Protein AF-A0A2I0JIJ6-F1 (afdb_monomer_lite)

Organism: Punica granatum (NCBI:txid22663)

Sequence (141 aa):
MYFDGAVNSVGSGVGVVLISPDGRHYPVAAKVDFSCTNNMAEYKVCIPGLQAAINFKVKELEYLEELAKNFEKISFTYTPRAKNQFADALAILASMASISEGNIIEPLEIEVAKGPTHCNAIEASEAKPWFEDIRNFLRTG

Radius of gyration: 18.77 Å; chains: 1; bounding box: 38×32×61 Å

InterPro domains:
  IPR002156 Ribonuclease H domain [PF13456] (3-61)
  IPR012337 Ribonuclease H-like superfamily [SSF53098] (1-91)
  IPR036397 Ribonuclease H superfamily [G3DSA:3.30.420.10] (1-64)

Secondary structure (DSSP, 8-state):
-EEEEEE-SS-EEEEEEEE-TT--EEEEEEEE-S---HHHHHHSSHHHHHHHHHHHHTTSTTHHHHHHHT-S--------GGG-HHHHHHHHHHHH--PPTT--PPP------SS----------TTS-THHHHHHHHHH-

Structure (mmCIF, N/CA/C/O backbone):
data_AF-A0A2I0JIJ6-F1
#
_entry.id   AF-A0A2I0JIJ6-F1
#
loop_
_atom_site.group_PDB
_atom_site.id
_atom_site.type_symbol
_atom_site.label_atom_id
_atom_site.label_alt_id
_atom_site.label_comp_id
_atom_site.label_asym_id
_atom_site.label_entity_id
_atom_site.label_seq_id
_atom_site.pdbx_PDB_ins_code
_atom_site.Cartn_x
_atom_site.Cartn_y
_atom_site.Cartn_z
_atom_site.occupancy
_atom_site.B_iso_or_equiv
_atom_site.auth_seq_id
_atom_site.auth_comp_id
_atom_site.auth_asym_id
_atom_site.auth_atom_id
_atom_site.pdbx_PDB_model_num
ATOM 1 N N . MET A 1 1 ? -5.863 -2.526 8.427 1.00 82.62 1 MET A N 1
ATOM 2 C CA . MET A 1 1 ? -4.974 -1.926 7.413 1.00 82.62 1 MET A CA 1
ATOM 3 C C . MET A 1 1 ? -3.946 -2.962 7.019 1.00 82.62 1 MET A C 1
ATOM 5 O O . MET A 1 1 ? -3.312 -3.522 7.905 1.00 82.62 1 MET A O 1
ATOM 9 N N . TYR A 1 2 ? -3.799 -3.196 5.724 1.00 87.69 2 TYR A N 1
ATOM 10 C CA . TYR A 1 2 ? -2.689 -3.940 5.138 1.00 87.69 2 TYR A CA 1
ATOM 11 C C . TYR A 1 2 ? -1.784 -2.948 4.425 1.00 87.69 2 TYR A C 1
ATOM 13 O O . TYR A 1 2 ? -2.287 -1.978 3.865 1.00 87.69 2 TYR A O 1
ATOM 21 N N . PHE A 1 3 ? -0.476 -3.152 4.458 1.00 86.12 3 PHE A N 1
ATOM 22 C CA . PHE A 1 3 ? 0.445 -2.340 3.676 1.00 86.12 3 PHE A CA 1
ATOM 23 C C . PHE A 1 3 ? 1.641 -3.176 3.236 1.00 86.12 3 PHE A C 1
ATOM 25 O O . PHE A 1 3 ? 1.932 -4.203 3.850 1.00 86.12 3 PHE A O 1
ATOM 32 N N . ASP A 1 4 ? 2.292 -2.752 2.162 1.00 88.19 4 ASP A N 1
ATOM 33 C CA . ASP A 1 4 ? 3.523 -3.352 1.659 1.00 88.19 4 ASP A CA 1
ATOM 34 C C . ASP A 1 4 ? 4.391 -2.304 0.953 1.00 88.19 4 ASP A C 1
ATOM 36 O O . ASP A 1 4 ? 3.908 -1.235 0.558 1.00 88.19 4 ASP A O 1
ATOM 40 N N . GLY A 1 5 ? 5.673 -2.620 0.801 1.00 86.50 5 GLY A N 1
ATOM 41 C CA . GLY A 1 5 ? 6.659 -1.793 0.118 1.00 86.50 5 GLY A CA 1
ATOM 42 C C . GLY A 1 5 ? 7.324 -2.549 -1.028 1.00 86.50 5 GLY A C 1
ATOM 43 O O . GLY A 1 5 ? 7.659 -3.725 -0.909 1.00 86.50 5 GLY A O 1
ATOM 44 N N . ALA A 1 6 ? 7.572 -1.859 -2.138 1.00 86.38 6 ALA A N 1
ATOM 45 C CA . ALA A 1 6 ? 8.315 -2.403 -3.267 1.00 86.38 6 ALA A CA 1
ATOM 46 C C . ALA A 1 6 ? 9.414 -1.434 -3.692 1.00 86.38 6 ALA A C 1
ATOM 48 O O . ALA A 1 6 ? 9.190 -0.228 -3.780 1.00 86.38 6 ALA A O 1
ATOM 49 N N . VAL A 1 7 ? 10.596 -1.972 -3.989 1.00 86.25 7 VAL A N 1
ATOM 50 C CA . VAL A 1 7 ? 11.721 -1.225 -4.558 1.00 86.25 7 VAL A CA 1
ATOM 51 C C . VAL A 1 7 ? 12.239 -1.977 -5.774 1.00 86.25 7 VAL A C 1
ATOM 53 O O . VAL A 1 7 ? 12.428 -3.194 -5.734 1.00 86.25 7 VAL A O 1
ATOM 56 N N . ASN A 1 8 ? 12.478 -1.256 -6.862 1.00 85.88 8 ASN A N 1
ATOM 57 C CA . ASN A 1 8 ? 13.108 -1.776 -8.070 1.00 85.88 8 ASN A CA 1
ATOM 58 C C . ASN A 1 8 ? 14.028 -0.717 -8.704 1.00 85.88 8 ASN A C 1
ATOM 60 O O . ASN A 1 8 ? 14.271 0.342 -8.130 1.00 85.88 8 ASN A O 1
ATOM 64 N N . SER A 1 9 ? 14.563 -1.011 -9.890 1.00 84.50 9 SER A N 1
ATOM 65 C CA . SER A 1 9 ? 15.460 -0.108 -10.624 1.00 84.50 9 SER A CA 1
ATOM 66 C C . SER A 1 9 ? 14.800 1.193 -11.099 1.00 84.50 9 SER A C 1
ATOM 68 O O . SER A 1 9 ? 15.512 2.139 -11.420 1.00 84.50 9 SER A O 1
ATOM 70 N N . VAL A 1 10 ? 13.466 1.246 -11.158 1.00 83.75 10 VAL A N 1
ATOM 71 C CA . VAL A 1 10 ? 12.677 2.417 -11.577 1.00 83.75 10 VAL A CA 1
ATOM 72 C C . VAL A 1 10 ? 12.314 3.300 -10.380 1.00 83.75 10 VAL A C 1
ATOM 74 O O . VAL A 1 10 ? 12.138 4.511 -10.526 1.00 83.75 10 VAL A O 1
ATOM 77 N N . GLY A 1 11 ? 12.211 2.720 -9.187 1.00 84.56 11 GLY A N 1
ATOM 78 C CA . GLY A 1 11 ? 12.004 3.461 -7.953 1.00 84.56 11 GLY A CA 1
ATOM 79 C C . GLY A 1 11 ? 11.335 2.633 -6.870 1.00 84.56 11 GLY A C 1
ATOM 80 O O . GLY A 1 11 ? 11.350 1.401 -6.889 1.00 84.56 11 GLY A O 1
ATOM 81 N N . SER A 1 12 ? 10.730 3.346 -5.929 1.00 85.38 12 SER A N 1
ATOM 82 C CA . SER A 1 12 ? 10.116 2.770 -4.742 1.00 85.38 12 SER A CA 1
ATOM 83 C C . SER A 1 12 ? 8.644 3.140 -4.651 1.00 85.38 12 SER A C 1
ATOM 85 O O . SER A 1 12 ? 8.229 4.222 -5.071 1.00 85.38 12 SER A O 1
ATOM 87 N N . GLY A 1 13 ? 7.844 2.238 -4.102 1.00 84.62 13 GLY A N 1
ATOM 88 C CA . GLY A 1 13 ? 6.406 2.401 -3.984 1.00 84.62 13 GLY A CA 1
ATOM 89 C C . GLY A 1 13 ? 5.847 1.730 -2.745 1.00 84.62 13 GLY A C 1
ATOM 90 O O . GLY A 1 13 ? 6.450 0.827 -2.165 1.00 84.62 13 GLY A O 1
ATOM 91 N N . VAL A 1 14 ? 4.677 2.210 -2.352 1.00 83.56 14 VAL A N 1
ATOM 92 C CA . VAL A 1 14 ? 3.922 1.776 -1.184 1.00 83.56 14 VAL A CA 1
ATOM 93 C C . VAL A 1 14 ? 2.524 1.424 -1.627 1.00 83.56 14 VAL A C 1
ATOM 95 O O . VAL A 1 14 ? 1.892 2.197 -2.344 1.00 83.56 14 VAL A O 1
ATOM 98 N N . GLY A 1 15 ? 2.038 0.284 -1.161 1.00 85.81 15 GLY A N 1
ATOM 99 C CA . GLY A 1 15 ? 0.647 -0.109 -1.278 1.00 85.81 15 GLY A CA 1
ATOM 100 C C . GLY A 1 15 ? 0.013 -0.186 0.098 1.00 85.81 15 GLY A C 1
ATOM 101 O O . GLY A 1 15 ? 0.613 -0.718 1.026 1.00 85.81 15 GLY A O 1
ATOM 102 N N . VAL A 1 16 ? -1.199 0.340 0.240 1.00 84.44 16 VAL A N 1
ATOM 103 C CA . VAL A 1 16 ? -2.000 0.290 1.464 1.00 84.44 16 VAL A CA 1
ATOM 104 C C . VAL A 1 16 ? -3.415 -0.133 1.102 1.00 84.44 16 VAL A C 1
ATOM 106 O O . VAL A 1 16 ? -3.972 0.308 0.106 1.00 84.44 16 VAL A O 1
ATOM 109 N N . VAL A 1 17 ? -4.019 -0.973 1.933 1.00 85.88 17 VAL A N 1
ATOM 110 C CA . VAL A 1 17 ? -5.441 -1.304 1.870 1.00 85.88 17 VAL A CA 1
ATOM 111 C C . VAL A 1 17 ? -6.043 -1.028 3.240 1.00 85.88 17 VAL A C 1
ATOM 113 O O . V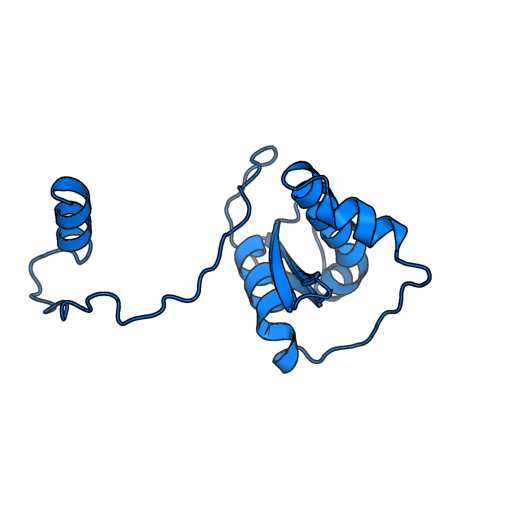AL A 1 17 ? -5.752 -1.720 4.227 1.00 85.88 17 VAL A O 1
ATOM 116 N N . LEU A 1 18 ? -6.880 0.002 3.319 1.00 80.88 18 LEU A N 1
ATOM 117 C CA . LEU A 1 18 ? -7.746 0.204 4.473 1.00 80.88 18 LEU A CA 1
ATOM 118 C C . LEU A 1 18 ? -9.014 -0.619 4.283 1.00 80.88 18 LEU A C 1
ATOM 120 O O . LEU A 1 18 ? -9.547 -0.710 3.183 1.00 80.88 18 LEU A O 1
ATOM 124 N N . ILE A 1 19 ? -9.476 -1.233 5.365 1.00 82.19 19 ILE A N 1
ATOM 125 C CA . ILE A 1 19 ? -10.716 -2.000 5.378 1.00 82.19 19 ILE A CA 1
ATOM 126 C C . ILE A 1 19 ? -11.581 -1.398 6.465 1.00 82.19 19 ILE A C 1
ATOM 128 O O . ILE A 1 19 ? -11.143 -1.300 7.616 1.00 82.19 19 ILE A O 1
ATOM 132 N N . SER A 1 20 ? -12.766 -0.954 6.086 1.00 76.69 20 SER A N 1
ATOM 133 C CA . SER A 1 20 ? -13.765 -0.458 7.016 1.00 76.69 20 SER A CA 1
ATOM 134 C C . SER A 1 20 ? -14.406 -1.582 7.837 1.00 76.69 20 SER A C 1
ATOM 136 O O . SER A 1 20 ? -14.413 -2.738 7.409 1.00 76.69 20 SER A O 1
ATOM 138 N N . PRO A 1 21 ? -15.034 -1.263 8.985 1.00 76.31 21 PRO A N 1
ATOM 139 C CA . PRO A 1 21 ? -15.873 -2.213 9.713 1.00 76.31 21 PRO A CA 1
ATOM 140 C C . PRO A 1 21 ? -17.005 -2.843 8.884 1.00 76.31 21 PRO A C 1
ATOM 142 O O . PRO A 1 21 ? -17.385 -3.975 9.166 1.00 76.31 21 PRO A O 1
ATOM 145 N N . ASP A 1 22 ? -17.531 -2.152 7.862 1.00 80.38 22 ASP A N 1
ATOM 146 C CA . ASP A 1 22 ? -18.554 -2.694 6.948 1.00 80.38 22 ASP A CA 1
ATOM 147 C C . ASP A 1 22 ? -17.966 -3.510 5.777 1.00 80.38 22 ASP A C 1
ATOM 149 O O . ASP A 1 22 ? -18.710 -4.011 4.936 1.00 80.38 22 ASP A O 1
ATOM 153 N N . GLY A 1 23 ? -16.640 -3.688 5.735 1.00 80.19 23 GLY A N 1
ATOM 154 C CA . GLY A 1 23 ? -15.946 -4.560 4.786 1.00 80.19 23 GLY A CA 1
ATOM 155 C C . GLY A 1 23 ? -15.584 -3.918 3.444 1.00 80.19 23 GLY A C 1
ATOM 156 O O . GLY A 1 23 ? -15.099 -4.617 2.555 1.00 80.19 23 GLY A O 1
ATOM 157 N N . ARG A 1 24 ? -15.779 -2.607 3.271 1.00 79.00 24 ARG A N 1
ATOM 158 C CA . ARG A 1 24 ? -15.298 -1.872 2.091 1.00 79.00 24 ARG A CA 1
ATOM 159 C C . ARG A 1 24 ? -13.780 -1.753 2.120 1.00 79.00 24 ARG A C 1
ATOM 161 O O . ARG A 1 24 ? -13.169 -1.513 3.163 1.00 79.00 24 ARG A O 1
ATOM 168 N N . HIS A 1 25 ? -13.171 -1.922 0.954 1.00 82.25 25 HIS A N 1
ATOM 169 C CA . HIS A 1 25 ? -11.731 -1.802 0.770 1.00 82.25 25 HIS A CA 1
ATOM 170 C C . HIS A 1 25 ? -11.403 -0.461 0.122 1.00 82.25 25 HIS A C 1
ATOM 172 O O . HIS A 1 25 ? -11.971 -0.124 -0.911 1.00 82.25 25 HIS A O 1
ATOM 178 N N . TYR A 1 26 ? -10.440 0.251 0.694 1.00 78.69 26 TYR A N 1
ATOM 179 C CA . TYR A 1 26 ? -9.924 1.514 0.178 1.00 78.69 26 TYR A CA 1
ATOM 180 C C . TYR A 1 26 ? -8.443 1.312 -0.166 1.00 78.69 26 TYR A C 1
ATOM 182 O O . TYR A 1 26 ? -7.585 1.389 0.727 1.00 78.69 26 TYR A O 1
ATOM 190 N N . PRO A 1 27 ? -8.135 0.933 -1.420 1.00 83.62 27 PRO A N 1
ATOM 191 C CA . PRO A 1 27 ? -6.767 0.757 -1.878 1.00 83.62 27 PRO A CA 1
ATOM 192 C C . PRO A 1 27 ? -6.102 2.115 -2.121 1.00 83.62 27 PRO A C 1
ATOM 194 O O . PRO A 1 27 ? -6.672 3.015 -2.729 1.00 83.62 27 PRO A O 1
ATOM 197 N N . VAL A 1 28 ? -4.859 2.248 -1.675 1.00 79.25 28 VAL A N 1
ATOM 198 C CA . VAL A 1 28 ? -4.031 3.437 -1.867 1.00 79.25 28 VAL A CA 1
ATOM 199 C C . VAL A 1 28 ? -2.652 2.986 -2.326 1.00 79.25 28 VAL A C 1
ATOM 201 O O . VAL A 1 28 ? -2.059 2.078 -1.747 1.00 79.25 28 VAL A O 1
ATOM 204 N N . ALA A 1 29 ? -2.131 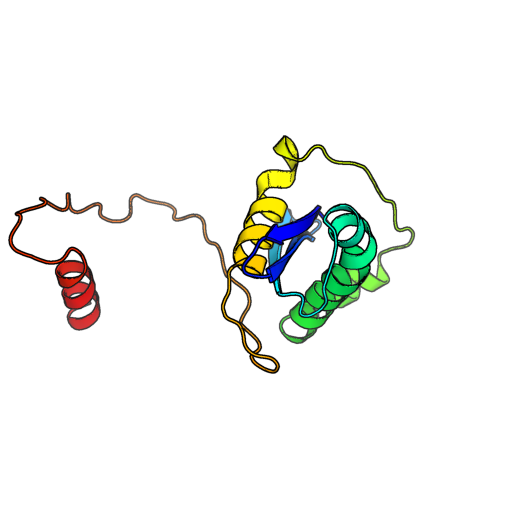3.627 -3.366 1.00 82.38 29 ALA A N 1
ATOM 205 C CA . ALA A 1 29 ? -0.785 3.399 -3.869 1.00 82.38 29 ALA A CA 1
ATOM 206 C C . ALA A 1 29 ? -0.041 4.738 -3.910 1.00 82.38 29 ALA A C 1
ATOM 208 O O . ALA A 1 29 ? -0.587 5.734 -4.380 1.00 82.38 29 ALA A O 1
ATOM 209 N N . ALA A 1 30 ? 1.191 4.776 -3.408 1.00 77.44 30 ALA A N 1
ATOM 210 C CA . ALA A 1 30 ? 1.990 5.996 -3.352 1.00 77.44 30 ALA A CA 1
ATOM 211 C C . ALA A 1 30 ? 3.432 5.721 -3.773 1.00 77.44 30 ALA A C 1
ATOM 213 O O . ALA A 1 30 ? 4.081 4.812 -3.252 1.00 77.44 30 ALA A O 1
ATOM 214 N N . LYS A 1 31 ? 3.943 6.515 -4.718 1.00 80.62 31 LYS A N 1
ATOM 215 C CA . LYS A 1 31 ? 5.362 6.493 -5.082 1.00 80.62 31 LYS A CA 1
ATOM 216 C C . LYS A 1 31 ? 6.171 7.193 -3.993 1.00 80.62 31 LYS A C 1
ATOM 218 O O . LYS A 1 31 ? 5.733 8.199 -3.441 1.00 80.62 31 LYS A O 1
ATOM 223 N N . VAL A 1 32 ? 7.349 6.658 -3.705 1.00 76.19 32 VAL A N 1
ATOM 224 C CA . VAL A 1 32 ? 8.287 7.217 -2.732 1.00 76.19 32 VAL A CA 1
ATOM 225 C C . VAL A 1 32 ? 9.498 7.761 -3.480 1.00 76.19 32 VAL A C 1
ATOM 227 O O . VAL A 1 32 ? 10.080 7.052 -4.301 1.00 76.19 32 VAL A O 1
ATOM 230 N N . ASP A 1 33 ? 9.857 9.017 -3.216 1.00 72.12 33 ASP A N 1
ATOM 231 C CA . ASP A 1 33 ? 10.924 9.738 -3.924 1.00 72.12 33 ASP A CA 1
ATOM 232 C C . ASP A 1 33 ? 12.316 9.592 -3.282 1.00 72.12 33 ASP A C 1
ATOM 234 O O . ASP A 1 33 ? 13.314 10.023 -3.857 1.00 72.12 33 ASP A O 1
ATOM 238 N N . PHE A 1 34 ? 12.407 8.951 -2.115 1.00 68.31 34 PHE A N 1
ATOM 239 C CA . PHE A 1 34 ? 13.671 8.720 -1.428 1.00 68.31 34 PHE A CA 1
ATOM 240 C C . PHE A 1 34 ? 14.196 7.302 -1.649 1.00 68.31 34 PHE A C 1
ATOM 242 O O . PHE A 1 34 ? 13.449 6.321 -1.690 1.00 68.31 34 PHE A O 1
ATOM 249 N N . SER A 1 35 ? 15.524 7.175 -1.718 1.00 64.31 35 SER A N 1
ATOM 250 C CA . SER A 1 35 ? 16.187 5.876 -1.793 1.00 64.31 35 SER A CA 1
ATOM 251 C C . SER A 1 35 ? 15.873 5.052 -0.542 1.00 64.31 35 SER A C 1
ATOM 253 O O . SER A 1 35 ? 16.277 5.418 0.569 1.00 64.31 35 SER A O 1
ATOM 255 N N . CYS A 1 36 ? 15.186 3.925 -0.713 1.00 64.50 36 CYS A N 1
ATO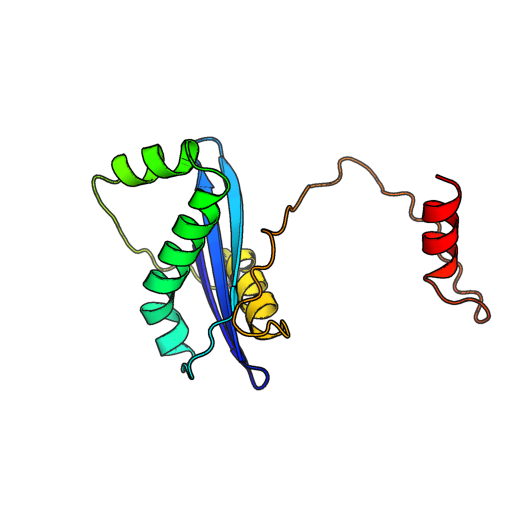M 256 C CA . CYS A 1 36 ? 14.945 2.966 0.355 1.00 64.50 36 CYS A CA 1
ATOM 257 C C . CYS A 1 36 ? 15.449 1.567 0.006 1.00 64.50 36 CYS A C 1
ATOM 259 O O . CYS A 1 36 ? 15.424 1.146 -1.143 1.00 64.50 36 CYS A O 1
ATOM 261 N N . THR A 1 37 ? 15.958 0.848 1.009 1.00 65.94 37 THR A N 1
ATOM 262 C CA . THR A 1 37 ? 16.169 -0.602 0.908 1.00 65.94 37 THR A CA 1
ATOM 263 C C . THR A 1 37 ? 14.838 -1.301 1.160 1.00 65.94 37 THR A C 1
ATOM 265 O O . THR A 1 37 ? 13.996 -0.731 1.848 1.00 65.94 37 THR A O 1
ATOM 268 N N . ASN A 1 38 ? 14.647 -2.534 0.680 1.00 65.75 38 ASN A N 1
ATOM 269 C CA . ASN A 1 38 ? 13.404 -3.288 0.915 1.00 65.75 38 ASN A CA 1
ATOM 270 C C . ASN A 1 38 ? 13.007 -3.306 2.398 1.00 65.75 38 ASN A C 1
ATOM 272 O O . ASN A 1 38 ? 11.898 -2.924 2.742 1.00 65.75 38 ASN A O 1
ATOM 276 N N . ASN A 1 39 ? 13.954 -3.599 3.294 1.00 65.44 39 ASN A N 1
ATOM 277 C CA . ASN A 1 39 ? 13.688 -3.594 4.735 1.00 65.44 39 ASN A CA 1
ATOM 278 C C . ASN A 1 39 ? 13.257 -2.202 5.225 1.00 65.44 39 ASN A C 1
ATOM 280 O O . ASN A 1 39 ? 12.355 -2.079 6.042 1.00 65.44 39 ASN A O 1
ATOM 284 N N . MET A 1 40 ? 13.876 -1.133 4.712 1.00 62.50 40 MET A N 1
ATOM 285 C CA . MET A 1 40 ? 13.497 0.246 5.029 1.00 62.50 40 MET A CA 1
ATOM 286 C C . MET A 1 40 ? 12.126 0.624 4.456 1.00 62.50 40 MET A C 1
ATOM 288 O O . MET A 1 40 ? 11.396 1.379 5.095 1.00 62.50 40 MET A O 1
ATOM 292 N N . ALA A 1 41 ? 11.762 0.064 3.303 1.00 60.34 41 ALA A N 1
ATOM 293 C CA . ALA A 1 41 ? 10.444 0.165 2.695 1.00 60.34 41 ALA A CA 1
ATOM 294 C C . ALA A 1 41 ? 9.372 -0.655 3.434 1.00 60.34 41 ALA A C 1
ATOM 296 O O . ALA A 1 41 ? 8.198 -0.463 3.175 1.00 60.34 41 ALA A O 1
ATOM 297 N N . GLU A 1 42 ? 9.727 -1.532 4.371 1.00 61.75 42 GLU A N 1
ATOM 298 C CA . GLU A 1 42 ? 8.737 -2.206 5.218 1.00 61.75 42 GLU A CA 1
ATOM 299 C C . GLU A 1 42 ? 8.411 -1.364 6.462 1.00 61.75 42 GLU A C 1
ATOM 301 O O . GLU A 1 42 ? 7.246 -1.118 6.752 1.00 61.75 42 GLU A O 1
ATOM 306 N N . TYR A 1 43 ? 9.403 -0.833 7.192 1.00 63.28 43 TYR A N 1
ATOM 307 C CA . TYR A 1 43 ? 9.118 -0.096 8.440 1.00 63.28 43 TYR A CA 1
ATOM 308 C C . TYR A 1 43 ? 8.986 1.425 8.275 1.00 63.28 43 TYR A C 1
ATOM 310 O O . TYR A 1 43 ? 8.171 2.036 8.967 1.00 63.28 43 TYR A O 1
ATOM 318 N N . LYS A 1 44 ? 9.736 2.075 7.366 1.00 58.59 44 LYS A N 1
ATOM 319 C CA . LYS A 1 44 ? 9.603 3.535 7.156 1.00 58.59 44 LYS A CA 1
ATOM 320 C C . LYS A 1 44 ? 8.389 3.905 6.327 1.00 58.59 44 LYS A C 1
ATOM 322 O O . LYS A 1 44 ? 8.033 5.071 6.310 1.00 58.59 44 LYS A O 1
ATOM 327 N N . VAL A 1 45 ? 7.771 2.936 5.666 1.00 59.62 45 VAL A N 1
ATOM 328 C CA . VAL A 1 45 ? 6.605 3.106 4.795 1.00 59.62 45 VAL A CA 1
ATOM 329 C C . VAL A 1 45 ? 5.295 3.123 5.564 1.00 59.62 45 VAL A C 1
ATOM 331 O O . VAL A 1 45 ? 4.330 3.701 5.078 1.00 59.62 45 VAL A O 1
ATOM 334 N N . CYS A 1 46 ? 5.255 2.599 6.791 1.00 60.66 46 CYS A N 1
ATOM 335 C CA . CYS A 1 46 ? 4.051 2.697 7.609 1.00 60.66 46 CYS A CA 1
ATOM 336 C C . CYS A 1 46 ? 3.626 4.162 7.815 1.00 60.66 46 CYS A C 1
ATOM 338 O O . CYS A 1 46 ? 2.438 4.455 7.776 1.00 60.66 46 CYS A O 1
ATOM 340 N N . ILE A 1 47 ? 4.573 5.093 7.988 1.00 65.38 47 ILE A N 1
ATOM 341 C CA . ILE A 1 47 ? 4.265 6.516 8.207 1.00 65.38 47 ILE A CA 1
ATOM 342 C C . ILE A 1 47 ? 3.783 7.201 6.909 1.00 65.38 47 ILE A C 1
ATOM 344 O O . ILE A 1 47 ? 2.690 7.755 6.933 1.00 65.38 47 ILE A O 1
ATOM 348 N N . PRO A 1 48 ? 4.494 7.134 5.764 1.00 62.78 48 PRO A N 1
ATOM 349 C CA . PRO A 1 48 ? 4.004 7.617 4.473 1.00 62.78 48 PRO A CA 1
ATOM 350 C C . PRO A 1 48 ? 2.729 6.925 3.999 1.00 62.78 48 PRO A C 1
ATOM 352 O O . PRO A 1 48 ? 1.891 7.579 3.401 1.00 62.78 48 PRO A O 1
ATOM 355 N N . GLY A 1 49 ? 2.549 5.632 4.271 1.00 62.88 49 GLY A N 1
ATOM 356 C CA . GLY A 1 49 ? 1.336 4.883 3.946 1.00 62.88 49 GLY A CA 1
ATOM 357 C C . GLY A 1 49 ? 0.139 5.339 4.780 1.00 62.88 49 GLY A C 1
ATOM 358 O O . GLY A 1 49 ? -0.937 5.566 4.233 1.00 62.88 49 GLY A O 1
ATOM 359 N N . LEU A 1 50 ? 0.337 5.571 6.084 1.00 66.00 50 LEU A N 1
ATOM 360 C CA . LEU A 1 50 ? -0.658 6.221 6.942 1.00 66.00 50 LEU A CA 1
ATOM 361 C C . LEU A 1 50 ? -0.936 7.654 6.480 1.00 66.00 50 LEU A C 1
ATOM 363 O O . LEU A 1 50 ? -2.093 8.048 6.404 1.00 66.00 50 LEU A O 1
ATOM 367 N N . GLN A 1 51 ? 0.093 8.421 6.121 1.00 66.19 51 GLN A N 1
ATOM 368 C CA . GLN A 1 51 ? -0.064 9.781 5.611 1.00 66.19 51 GLN A CA 1
ATOM 369 C C . GLN A 1 51 ? -0.790 9.798 4.262 1.00 66.19 51 GLN A C 1
ATOM 371 O O . GLN A 1 51 ? -1.641 10.649 4.055 1.00 66.19 51 GLN A O 1
ATOM 376 N N . ALA A 1 52 ? -0.515 8.852 3.365 1.00 64.19 52 ALA A N 1
ATOM 377 C CA . ALA A 1 52 ? -1.201 8.702 2.086 1.00 64.19 52 ALA A CA 1
ATOM 378 C C . ALA A 1 52 ? -2.667 8.312 2.293 1.00 64.19 52 ALA A C 1
ATOM 380 O O . ALA A 1 52 ? -3.540 8.885 1.654 1.00 64.19 52 ALA A O 1
ATOM 381 N N . ALA A 1 53 ? -2.954 7.418 3.240 1.00 61.38 53 ALA A N 1
ATOM 382 C CA . ALA A 1 53 ? -4.313 7.101 3.661 1.00 61.38 53 ALA A CA 1
ATOM 383 C C . ALA A 1 53 ? -5.036 8.308 4.299 1.00 61.38 53 ALA A C 1
ATOM 385 O O . ALA A 1 53 ? -6.220 8.526 4.052 1.00 61.38 53 ALA A O 1
ATOM 386 N N . ILE A 1 54 ? -4.329 9.131 5.083 1.00 62.53 54 ILE A N 1
ATOM 387 C CA . ILE A 1 54 ? -4.851 10.382 5.658 1.00 62.53 54 ILE A CA 1
ATOM 388 C C . ILE A 1 54 ? -5.070 11.449 4.574 1.00 62.53 54 ILE A C 1
ATOM 390 O O . ILE A 1 54 ? -6.055 12.178 4.616 1.00 62.53 54 ILE A O 1
ATOM 394 N N . ASN A 1 55 ? -4.185 11.542 3.588 1.00 61.72 55 ASN A N 1
ATOM 395 C CA . ASN A 1 55 ? -4.309 12.485 2.481 1.00 61.72 55 ASN A CA 1
ATOM 396 C C . ASN A 1 55 ? -5.419 12.048 1.514 1.00 61.72 55 ASN A C 1
ATOM 398 O O . ASN A 1 55 ? -6.166 12.892 1.034 1.00 61.72 55 ASN A O 1
ATOM 402 N N . PHE A 1 56 ? -5.584 10.740 1.288 1.00 59.12 56 PHE A N 1
ATOM 403 C CA . PHE A 1 56 ? -6.752 10.160 0.617 1.00 59.12 56 PHE A CA 1
ATOM 404 C C . PHE A 1 56 ? -8.043 10.554 1.353 1.00 59.12 56 PHE A C 1
ATOM 406 O O . PHE A 1 56 ? -8.988 11.031 0.734 1.00 59.12 56 PHE A O 1
ATOM 413 N N . LYS A 1 57 ? -8.037 10.494 2.691 1.00 54.47 57 LYS A N 1
ATOM 414 C CA . LYS A 1 57 ? -9.111 11.011 3.553 1.00 54.47 57 LYS A CA 1
ATOM 415 C C . LYS A 1 57 ? -9.415 12.502 3.332 1.00 54.47 57 LYS A C 1
ATOM 417 O O . LYS A 1 57 ? -10.557 12.881 3.523 1.00 54.47 57 LYS A O 1
ATOM 422 N N . VAL A 1 58 ? -8.486 13.355 2.888 1.00 51.50 58 VAL A N 1
ATOM 423 C CA . VAL A 1 58 ? -8.816 14.761 2.545 1.00 51.50 58 VAL A CA 1
ATOM 424 C C . VAL A 1 58 ? -9.726 14.851 1.306 1.00 51.50 58 VAL A C 1
ATOM 426 O O . VAL A 1 58 ? -10.392 15.862 1.112 1.00 51.50 58 VAL A O 1
ATOM 429 N N . LYS A 1 59 ? -9.822 13.797 0.485 1.00 55.53 59 LYS A N 1
ATOM 430 C CA . LYS A 1 59 ? -10.838 13.689 -0.575 1.00 55.53 59 LYS A CA 1
ATOM 431 C C . LYS A 1 59 ? -12.137 12.994 -0.108 1.00 55.53 59 LYS A C 1
ATOM 433 O O . LYS A 1 59 ? -13.175 13.242 -0.707 1.00 55.53 59 LYS A O 1
ATOM 438 N N . GLU A 1 60 ? -12.118 12.226 0.991 1.00 54.59 60 GLU A N 1
ATOM 439 C CA . GLU A 1 60 ? -13.276 11.521 1.597 1.00 54.59 60 GLU A CA 1
ATOM 440 C C . GLU A 1 60 ? -13.395 11.791 3.124 1.00 54.59 60 GLU A C 1
ATOM 442 O O . GLU A 1 60 ? -13.255 10.895 3.963 1.00 54.59 60 GLU A O 1
ATOM 447 N N . LEU A 1 61 ? -13.597 13.062 3.495 1.00 44.28 61 LEU A N 1
ATOM 448 C CA . LEU A 1 61 ? -13.297 13.616 4.832 1.00 44.28 61 LEU A CA 1
ATOM 449 C C . LEU A 1 61 ? -14.067 13.038 6.029 1.00 44.28 61 LEU A C 1
ATOM 451 O O . LEU A 1 61 ? -13.522 13.020 7.130 1.00 44.28 61 LEU A O 1
ATOM 455 N N . GLU A 1 62 ? -15.297 12.555 5.876 1.00 56.16 62 GLU A N 1
ATOM 456 C CA . GLU A 1 62 ? -16.117 12.220 7.054 1.00 56.16 62 GLU A CA 1
ATOM 457 C C . GLU A 1 62 ? -15.787 10.842 7.651 1.00 56.16 62 GLU A C 1
ATOM 459 O O . GLU A 1 62 ? -15.688 10.684 8.868 1.00 56.16 62 GLU A O 1
ATOM 464 N N . TYR A 1 63 ? -15.538 9.837 6.811 1.00 54.94 63 TYR A N 1
ATOM 465 C CA . TYR A 1 63 ? -15.524 8.441 7.252 1.00 54.94 63 TYR A CA 1
ATOM 466 C C . TYR A 1 63 ? -14.247 8.039 8.003 1.00 54.94 63 TYR A C 1
ATOM 468 O O . TYR A 1 63 ? -14.268 7.382 9.049 1.00 54.94 63 TYR A O 1
ATOM 476 N N . LEU A 1 64 ? -13.090 8.457 7.488 1.00 51.94 64 LEU A N 1
ATOM 477 C CA . LEU A 1 64 ? -11.813 8.078 8.083 1.00 51.94 64 LEU A CA 1
ATOM 478 C C . LEU A 1 64 ? -11.470 8.937 9.318 1.00 51.94 64 LEU A C 1
ATOM 480 O O . LEU A 1 64 ? -10.584 8.573 10.098 1.00 51.94 64 LEU A O 1
ATOM 484 N N . GLU A 1 65 ? -12.093 10.112 9.496 1.00 53.62 65 GLU A N 1
ATOM 485 C CA . GLU A 1 65 ? -11.898 10.969 10.680 1.00 53.62 65 GLU A CA 1
ATOM 486 C C . GLU A 1 65 ? -12.519 10.360 11.922 1.00 53.62 65 GLU A C 1
ATOM 488 O O . GLU A 1 65 ? -11.874 10.364 12.973 1.00 53.62 65 GLU A O 1
ATOM 493 N N . GLU A 1 66 ? -13.689 9.744 11.785 1.00 59.44 66 GLU A N 1
ATOM 494 C CA . GLU A 1 66 ? -14.238 8.877 12.822 1.00 59.44 66 GLU A CA 1
ATOM 495 C C . GLU A 1 66 ? -13.328 7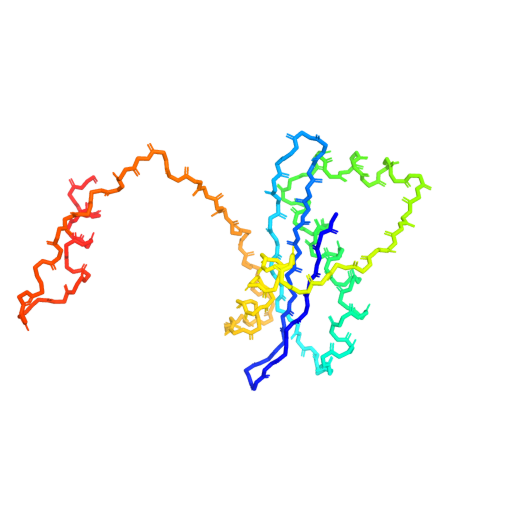.676 13.087 1.00 59.44 66 GLU A C 1
ATOM 497 O O . GLU A 1 66 ? -12.944 7.439 14.228 1.00 59.44 66 GLU A O 1
ATOM 502 N N . LEU A 1 67 ? -12.890 6.962 12.044 1.00 58.81 67 LEU A N 1
ATOM 503 C CA . LEU A 1 67 ? -11.996 5.802 12.186 1.00 58.81 67 LEU A CA 1
ATOM 504 C C . LEU A 1 67 ? -10.706 6.143 12.947 1.00 58.81 67 LEU A C 1
ATOM 506 O O . LEU A 1 67 ? -10.319 5.399 13.841 1.00 58.81 67 LEU A O 1
ATOM 510 N N . ALA A 1 68 ? -10.077 7.287 12.651 1.00 60.56 68 ALA A N 1
ATOM 511 C CA . ALA A 1 68 ? -8.878 7.754 13.349 1.00 60.56 68 ALA A CA 1
ATOM 512 C C . ALA A 1 68 ? -9.126 8.061 14.839 1.00 60.56 68 ALA A C 1
ATOM 514 O O . ALA A 1 68 ? -8.285 7.733 15.673 1.00 60.56 68 ALA A O 1
ATOM 515 N N . LYS A 1 69 ? -10.279 8.659 15.172 1.00 64.06 69 LYS A N 1
ATOM 516 C CA . LYS A 1 69 ? -10.704 8.933 16.559 1.00 64.06 69 LYS A CA 1
ATOM 517 C C . LYS A 1 69 ? -11.066 7.654 17.325 1.00 64.06 69 LYS A C 1
ATOM 519 O O . LYS A 1 69 ? -10.985 7.642 18.548 1.00 64.06 69 LYS A O 1
ATOM 524 N N . ASN A 1 70 ? -11.415 6.584 16.610 1.00 59.69 70 ASN A N 1
ATOM 525 C CA . ASN A 1 70 ? -11.837 5.301 17.173 1.00 59.69 70 ASN A CA 1
ATOM 526 C C . ASN A 1 70 ? -10.678 4.334 17.477 1.00 59.69 70 ASN A C 1
ATOM 528 O O . ASN A 1 70 ? -10.914 3.262 18.039 1.00 59.69 70 ASN A O 1
ATOM 532 N N . PHE A 1 71 ? -9.427 4.661 17.130 1.00 63.78 71 PHE A N 1
ATOM 533 C CA . PHE A 1 71 ? -8.293 3.811 17.496 1.00 63.78 71 PHE A CA 1
ATOM 534 C C . PHE A 1 71 ? -7.868 4.059 18.946 1.00 63.78 71 PHE A C 1
ATOM 536 O O . PHE A 1 71 ? -6.990 4.869 19.225 1.00 63.78 71 PHE A O 1
ATOM 543 N N . GLU A 1 72 ? -8.439 3.291 19.873 1.00 69.31 72 GLU A N 1
ATOM 544 C CA . GLU A 1 72 ? -7.968 3.229 21.265 1.00 69.31 72 GLU A CA 1
ATOM 545 C C . GLU A 1 72 ? -6.565 2.596 21.362 1.00 69.31 72 GLU A C 1
ATOM 547 O O . GLU A 1 72 ? -5.769 2.907 22.249 1.00 69.31 72 GLU A O 1
ATOM 552 N N . LYS A 1 73 ? -6.231 1.711 20.414 1.00 72.56 73 LYS A N 1
ATOM 553 C CA . LYS A 1 73 ? -4.949 1.007 20.351 1.00 72.56 73 LYS A CA 1
ATOM 554 C C . LYS A 1 73 ? -4.582 0.657 18.913 1.00 72.56 73 LYS A C 1
ATOM 556 O O . LYS A 1 73 ? -5.394 0.113 18.169 1.00 72.56 73 LYS A O 1
ATOM 561 N N . ILE A 1 74 ? -3.320 0.881 18.556 1.00 70.44 74 ILE A N 1
ATOM 562 C CA . ILE A 1 74 ? -2.721 0.397 17.308 1.00 70.44 74 ILE A CA 1
ATOM 563 C C . ILE A 1 74 ? -1.885 -0.842 17.634 1.00 70.44 74 ILE A C 1
ATOM 565 O O . ILE A 1 74 ? -1.124 -0.856 18.601 1.00 70.44 74 ILE A O 1
ATOM 569 N N . SER A 1 75 ? -2.032 -1.898 16.837 1.00 75.88 75 SER A N 1
ATOM 570 C CA . SER A 1 75 ? -1.209 -3.102 16.945 1.00 75.88 75 SER A CA 1
ATOM 571 C C . SER A 1 75 ? -0.709 -3.523 15.572 1.00 75.88 75 SER A C 1
ATOM 573 O O . SER A 1 75 ? -1.380 -3.310 14.563 1.00 75.88 75 SER A O 1
ATOM 575 N N . PHE A 1 76 ? 0.483 -4.108 15.547 1.00 79.06 76 PHE A N 1
ATOM 576 C CA . PHE A 1 76 ? 1.133 -4.570 14.330 1.00 79.06 76 PHE A CA 1
ATOM 577 C C . PHE A 1 76 ? 1.166 -6.090 14.343 1.00 79.06 76 PHE A C 1
ATOM 579 O O . PHE A 1 76 ? 1.588 -6.696 15.326 1.00 79.06 76 PHE A O 1
ATOM 586 N N . THR A 1 77 ? 0.709 -6.699 13.254 1.00 84.00 77 THR A N 1
ATOM 587 C CA . THR A 1 77 ? 0.736 -8.151 13.076 1.00 84.00 77 THR A CA 1
ATOM 588 C C . THR A 1 77 ? 1.401 -8.469 11.752 1.00 84.00 77 THR A C 1
ATOM 590 O O . THR A 1 77 ? 1.059 -7.887 10.723 1.00 84.00 77 THR A O 1
ATOM 593 N N . TYR A 1 78 ? 2.346 -9.405 11.774 1.00 85.19 78 TYR A N 1
ATOM 594 C CA . TYR A 1 78 ? 2.981 -9.887 10.558 1.00 85.19 78 TYR A CA 1
ATOM 595 C C . TYR A 1 78 ? 1.990 -10.706 9.723 1.00 85.19 78 TYR A C 1
ATOM 597 O O . TYR A 1 78 ? 1.394 -11.666 10.214 1.00 85.19 78 TYR A O 1
ATOM 605 N N . THR A 1 79 ? 1.849 -10.344 8.450 1.00 87.00 79 THR A N 1
ATOM 606 C CA . THR A 1 79 ? 1.073 -11.099 7.463 1.00 87.00 79 THR A CA 1
ATOM 607 C C . THR A 1 79 ? 2.028 -11.585 6.372 1.00 87.00 79 THR A C 1
ATOM 609 O O . THR A 1 79 ? 2.687 -10.753 5.753 1.00 87.00 79 THR A O 1
ATOM 612 N N . PRO A 1 80 ? 2.126 -12.901 6.104 1.00 89.50 80 PRO A N 1
ATOM 613 C CA . PRO A 1 80 ? 2.965 -13.406 5.020 1.00 89.50 80 PRO A CA 1
ATOM 614 C C . PRO A 1 80 ? 2.573 -12.791 3.673 1.00 89.50 80 PRO A C 1
ATOM 616 O O . PRO A 1 80 ? 1.383 -12.672 3.385 1.00 89.50 80 PRO A O 1
ATOM 619 N N . ARG A 1 81 ? 3.553 -12.491 2.811 1.00 84.62 81 ARG A N 1
ATOM 620 C CA . ARG A 1 81 ? 3.335 -11.828 1.508 1.00 84.62 81 ARG A CA 1
ATOM 621 C C . ARG A 1 81 ? 2.285 -12.511 0.627 1.00 84.62 81 ARG A C 1
ATOM 623 O O . ARG A 1 81 ? 1.453 -11.836 0.035 1.00 84.62 81 ARG A O 1
ATOM 630 N N . ALA A 1 82 ? 2.228 -13.845 0.636 1.00 88.75 82 ALA A N 1
ATOM 631 C CA . ALA A 1 82 ? 1.203 -14.618 -0.078 1.00 88.75 82 ALA A CA 1
ATOM 632 C C . ALA A 1 82 ? -0.246 -14.271 0.334 1.00 88.75 82 ALA A C 1
ATOM 634 O O . ALA A 1 82 ? -1.179 -14.490 -0.430 1.00 88.75 82 ALA A O 1
ATOM 635 N N . LYS A 1 83 ? -0.442 -13.725 1.540 1.00 89.75 83 LYS A N 1
ATOM 636 C CA . LYS A 1 83 ? -1.729 -13.245 2.066 1.00 89.75 83 LYS A CA 1
ATOM 637 C C . LYS A 1 83 ? -1.871 -11.717 2.006 1.00 89.75 83 LYS A C 1
ATOM 639 O O . LYS A 1 83 ? -2.936 -11.209 2.334 1.00 89.75 83 LYS A O 1
ATOM 644 N N . ASN A 1 84 ? -0.828 -11.001 1.584 1.00 90.62 84 ASN A N 1
ATOM 645 C CA . ASN A 1 84 ? -0.778 -9.541 1.447 1.00 90.62 84 ASN A CA 1
ATOM 646 C C . ASN A 1 84 ? -0.700 -9.089 -0.026 1.00 90.62 84 ASN A C 1
ATOM 648 O O . ASN A 1 84 ? -0.338 -7.953 -0.317 1.00 90.62 84 ASN A O 1
ATOM 652 N N . GLN A 1 85 ? -1.045 -9.983 -0.961 1.00 93.31 85 GLN A N 1
ATOM 653 C CA . GLN A 1 85 ? -0.829 -9.811 -2.403 1.00 93.31 85 GLN A CA 1
ATOM 654 C C . GLN A 1 85 ? -1.413 -8.519 -2.985 1.00 93.31 85 GLN A C 1
ATOM 656 O O . GLN A 1 85 ? -0.895 -7.991 -3.962 1.00 93.31 85 GLN A O 1
ATOM 661 N N . PHE A 1 86 ? -2.497 -8.003 -2.400 1.00 90.94 86 PHE A N 1
ATOM 662 C CA . PHE A 1 86 ? -3.137 -6.801 -2.914 1.00 90.94 86 PHE A CA 1
ATOM 663 C C . PHE A 1 86 ? -2.335 -5.539 -2.571 1.00 90.94 86 PHE A C 1
ATOM 665 O O . PHE A 1 86 ? -2.082 -4.723 -3.452 1.00 90.94 86 PHE A O 1
ATOM 672 N N . ALA A 1 87 ? -1.863 -5.414 -1.327 1.00 89.06 87 ALA A N 1
ATOM 673 C CA . ALA A 1 87 ? -0.961 -4.330 -0.943 1.00 89.06 87 ALA A CA 1
ATOM 674 C C . ALA A 1 87 ? 0.389 -4.443 -1.673 1.00 89.06 87 ALA A C 1
ATOM 676 O O . ALA A 1 87 ? 0.914 -3.432 -2.129 1.00 89.06 87 ALA A O 1
ATOM 677 N N . ASP A 1 88 ? 0.895 -5.664 -1.869 1.00 91.44 88 ASP A N 1
ATOM 678 C CA . ASP A 1 88 ? 2.104 -5.921 -2.662 1.00 91.44 88 ASP A CA 1
ATOM 679 C C . ASP A 1 88 ? 1.957 -5.432 -4.114 1.00 91.44 88 ASP A C 1
ATOM 681 O O . ASP A 1 88 ? 2.789 -4.681 -4.624 1.00 91.44 88 ASP A O 1
ATOM 685 N N . ALA A 1 89 ? 0.845 -5.776 -4.771 1.00 92.38 89 ALA A N 1
ATOM 686 C CA . ALA A 1 89 ? 0.558 -5.330 -6.132 1.00 92.38 89 ALA A CA 1
ATOM 687 C C . ALA A 1 89 ? 0.462 -3.798 -6.236 1.00 92.38 89 ALA A C 1
ATOM 689 O O . ALA A 1 89 ? 1.002 -3.209 -7.174 1.00 92.38 89 ALA A O 1
ATOM 690 N N . LEU A 1 90 ? -0.178 -3.143 -5.261 1.00 89.19 90 LEU A N 1
ATOM 691 C CA . LEU A 1 90 ? -0.253 -1.680 -5.194 1.00 89.19 90 LEU A CA 1
ATOM 692 C C . LEU A 1 90 ? 1.136 -1.048 -5.018 1.00 89.19 90 LEU A C 1
ATOM 694 O O . LEU A 1 90 ? 1.443 -0.054 -5.677 1.00 89.19 90 LEU A O 1
ATOM 698 N N . ALA A 1 91 ? 1.994 -1.639 -4.183 1.00 87.50 91 ALA A N 1
ATOM 699 C CA . ALA A 1 91 ? 3.357 -1.164 -3.970 1.00 87.50 91 ALA A CA 1
ATOM 700 C C . ALA A 1 91 ? 4.198 -1.268 -5.249 1.00 87.50 91 ALA A C 1
ATOM 702 O O . ALA A 1 91 ? 4.891 -0.317 -5.626 1.00 87.50 91 ALA A O 1
ATOM 703 N N . ILE A 1 92 ? 4.090 -2.395 -5.958 1.00 90.88 92 ILE A N 1
ATOM 704 C CA . ILE A 1 92 ? 4.744 -2.602 -7.254 1.00 90.88 92 ILE A CA 1
ATOM 705 C C . ILE A 1 92 ? 4.248 -1.566 -8.266 1.00 90.88 92 ILE A C 1
ATOM 707 O O . ILE A 1 92 ? 5.068 -0.883 -8.881 1.00 90.88 92 ILE A O 1
ATOM 711 N N . LEU A 1 93 ? 2.932 -1.384 -8.392 1.00 89.69 93 LEU A N 1
ATOM 712 C CA . LEU A 1 93 ? 2.342 -0.407 -9.309 1.00 89.69 93 LEU A CA 1
ATOM 713 C C . LEU A 1 93 ? 2.853 1.014 -9.030 1.00 89.69 93 LEU A C 1
ATOM 715 O O . LEU A 1 93 ? 3.311 1.697 -9.947 1.00 89.69 93 LEU A O 1
ATOM 719 N N . ALA A 1 94 ? 2.868 1.431 -7.762 1.00 85.56 94 ALA A N 1
ATOM 720 C CA . ALA A 1 94 ? 3.411 2.724 -7.358 1.00 85.56 94 ALA A CA 1
ATOM 721 C C . ALA A 1 94 ? 4.904 2.878 -7.690 1.00 85.56 94 ALA A C 1
ATOM 723 O O . ALA A 1 94 ? 5.330 3.935 -8.158 1.00 85.56 94 ALA A O 1
ATOM 724 N N . SER A 1 95 ? 5.705 1.829 -7.474 1.00 86.25 95 SER A N 1
ATOM 725 C CA . SER A 1 95 ? 7.152 1.874 -7.726 1.00 86.25 95 SER A CA 1
ATOM 726 C C . SER A 1 95 ? 7.475 2.110 -9.205 1.00 86.25 95 SER A C 1
ATOM 728 O O . SER A 1 95 ? 8.406 2.852 -9.528 1.00 86.25 95 SER A O 1
ATOM 730 N N . MET A 1 96 ? 6.655 1.548 -10.099 1.00 89.06 96 MET A N 1
ATOM 731 C CA . MET A 1 96 ? 6.823 1.631 -11.550 1.00 89.06 96 MET A CA 1
ATOM 732 C C . MET A 1 96 ? 6.242 2.909 -12.158 1.00 89.06 96 MET A C 1
ATOM 734 O O . MET A 1 96 ? 6.648 3.301 -13.250 1.00 89.06 96 MET A O 1
ATOM 738 N N . ALA A 1 97 ? 5.305 3.568 -11.478 1.00 82.38 97 ALA A N 1
ATOM 739 C CA . ALA A 1 97 ? 4.637 4.741 -12.017 1.00 82.38 97 ALA A CA 1
ATOM 740 C C . ALA A 1 97 ? 5.628 5.902 -12.236 1.00 82.38 97 ALA A C 1
ATOM 742 O O . ALA A 1 97 ? 6.417 6.251 -11.350 1.00 82.38 97 ALA A O 1
ATOM 743 N N . SER A 1 98 ? 5.592 6.526 -13.416 1.00 76.38 98 SER A N 1
ATOM 744 C CA . SER A 1 98 ? 6.383 7.721 -13.748 1.00 76.38 98 SER A CA 1
ATOM 745 C C . SER A 1 98 ? 5.672 8.989 -13.269 1.00 76.38 98 SER A C 1
ATOM 747 O O . SER A 1 98 ? 5.253 9.824 -14.065 1.00 76.38 98 SER A O 1
ATOM 749 N N . ILE A 1 99 ? 5.487 9.102 -11.954 1.00 68.62 99 ILE A N 1
ATOM 750 C CA . ILE A 1 99 ? 4.829 10.248 -11.318 1.00 68.62 99 ILE A CA 1
ATOM 751 C C . ILE A 1 99 ? 5.899 11.283 -10.978 1.00 68.62 99 ILE A C 1
ATOM 753 O O . ILE A 1 99 ? 6.817 10.987 -10.214 1.00 68.62 99 ILE A O 1
ATOM 757 N N . SER A 1 100 ? 5.803 12.476 -11.559 1.00 63.59 100 SER A N 1
ATOM 758 C CA . SER A 1 100 ? 6.633 13.625 -11.184 1.00 63.59 100 SER A CA 1
ATOM 759 C C . SER A 1 100 ? 6.171 14.238 -9.860 1.00 63.59 100 SER A C 1
ATOM 761 O O . SER A 1 100 ? 4.986 14.202 -9.523 1.00 63.59 100 SER A O 1
ATOM 763 N N . GLU A 1 101 ? 7.112 14.819 -9.120 1.00 57.44 101 GLU A N 1
ATOM 764 C CA . GLU A 1 101 ? 6.848 15.529 -7.867 1.00 57.44 101 GLU A CA 1
ATOM 765 C C . GLU A 1 101 ? 5.767 16.612 -8.070 1.00 57.44 101 GLU A C 1
ATOM 767 O O . GLU A 1 101 ? 5.818 17.384 -9.027 1.00 57.44 101 GLU A O 1
ATOM 772 N N . GLY A 1 102 ? 4.748 16.629 -7.204 1.00 55.25 102 GLY A N 1
ATOM 773 C CA . GLY A 1 102 ? 3.606 17.551 -7.292 1.00 55.25 102 GLY A CA 1
ATOM 774 C C . GLY A 1 102 ? 2.388 17.036 -8.072 1.00 55.25 102 GLY A C 1
ATOM 775 O O . GLY A 1 102 ? 1.308 17.611 -7.939 1.00 55.25 102 GLY A O 1
ATOM 776 N N . ASN A 1 103 ? 2.503 15.930 -8.816 1.00 59.41 103 ASN A N 1
ATOM 777 C CA . ASN A 1 103 ? 1.351 15.308 -9.472 1.00 59.41 103 ASN A CA 1
ATOM 778 C C . ASN A 1 103 ? 0.620 14.364 -8.510 1.00 59.41 103 ASN A C 1
ATOM 780 O O . ASN A 1 103 ? 1.070 13.252 -8.236 1.00 59.41 103 ASN A O 1
ATOM 784 N N . ILE A 1 104 ? -0.533 14.807 -8.003 1.00 54.84 104 ILE A N 1
ATOM 785 C CA . ILE A 1 104 ? -1.439 13.957 -7.225 1.00 54.84 104 ILE A CA 1
ATOM 786 C C . ILE A 1 104 ? -2.233 13.103 -8.212 1.00 54.84 104 ILE A C 1
ATOM 788 O O . ILE A 1 104 ? -3.089 13.614 -8.932 1.00 54.84 104 ILE A O 1
ATOM 792 N N . ILE A 1 105 ? -1.955 11.801 -8.240 1.00 62.25 105 ILE A N 1
ATOM 793 C CA . ILE A 1 105 ? -2.807 10.842 -8.945 1.00 62.25 105 ILE A CA 1
ATOM 794 C C . ILE A 1 105 ? -4.061 10.613 -8.107 1.00 62.25 105 ILE A C 1
ATOM 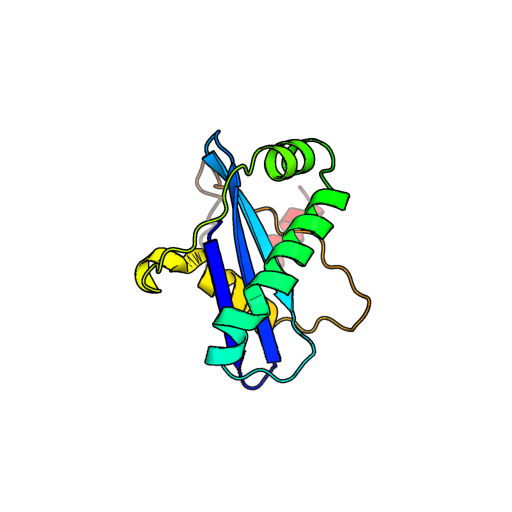796 O O . ILE A 1 105 ? -3.989 10.447 -6.886 1.00 62.25 105 ILE A O 1
ATOM 800 N N . GLU A 1 106 ? -5.218 10.660 -8.762 1.00 61.50 106 GLU A N 1
ATOM 801 C CA . GLU A 1 106 ? -6.476 10.344 -8.103 1.00 61.50 106 GLU A CA 1
ATOM 802 C C . GLU A 1 106 ? -6.493 8.890 -7.641 1.00 61.50 106 GLU A C 1
ATOM 804 O O . GLU A 1 106 ? -5.848 8.034 -8.251 1.00 61.50 106 GLU A O 1
ATOM 809 N N . PRO A 1 107 ? -7.200 8.589 -6.550 1.00 60.06 107 PRO A N 1
ATOM 810 C CA . PRO A 1 107 ? -7.230 7.229 -6.062 1.00 60.06 107 PRO A CA 1
ATOM 811 C C . PRO A 1 107 ? -7.819 6.266 -7.090 1.00 60.06 107 PRO A C 1
ATOM 813 O O . PRO A 1 107 ? -8.757 6.601 -7.808 1.00 60.06 107 PRO A O 1
ATOM 816 N N . LEU A 1 108 ? -7.257 5.061 -7.152 1.00 67.94 108 LEU A N 1
ATOM 817 C CA . LEU A 1 108 ? -7.712 4.043 -8.085 1.00 67.94 108 LEU A CA 1
ATOM 818 C C . LEU A 1 108 ? -9.004 3.404 -7.568 1.00 67.94 108 LEU A C 1
ATOM 820 O O . LEU A 1 108 ? -8.976 2.653 -6.591 1.00 67.94 108 LEU A O 1
ATOM 824 N N . GLU A 1 109 ? -10.115 3.652 -8.255 1.00 64.62 109 GLU A N 1
ATOM 825 C CA . GLU A 1 109 ? -11.355 2.910 -8.037 1.00 64.62 109 GLU A CA 1
ATOM 826 C C . GLU A 1 109 ? -11.255 1.525 -8.687 1.00 64.62 109 GLU A C 1
ATOM 828 O O . GLU A 1 109 ? -10.904 1.384 -9.861 1.00 64.62 109 GLU A O 1
ATOM 833 N N . ILE A 1 110 ? -11.539 0.482 -7.906 1.00 69.44 110 ILE A N 1
ATOM 834 C CA . ILE A 1 110 ? -11.556 -0.902 -8.383 1.00 69.44 110 ILE A CA 1
ATOM 835 C C . ILE A 1 110 ? -12.941 -1.473 -8.122 1.00 69.44 110 ILE A C 1
ATOM 837 O O . ILE A 1 110 ? -13.324 -1.701 -6.974 1.00 69.44 110 ILE A O 1
ATOM 841 N N . GLU A 1 111 ? -13.666 -1.760 -9.197 1.00 69.94 111 GLU A N 1
ATOM 842 C CA . GLU A 1 111 ? -14.985 -2.379 -9.136 1.00 69.94 111 GLU A CA 1
ATOM 843 C C . GLU A 1 111 ? -14.954 -3.819 -9.646 1.00 69.94 111 GLU A C 1
ATOM 845 O O . GLU A 1 111 ? -14.293 -4.158 -10.630 1.00 69.94 111 GLU A O 1
ATOM 850 N N . VAL A 1 112 ? -15.723 -4.687 -8.987 1.00 72.31 112 VAL A N 1
ATOM 851 C CA . VAL A 1 112 ? -15.977 -6.037 -9.491 1.00 72.31 112 VAL A CA 1
ATOM 852 C C . VAL A 1 112 ? -17.111 -5.960 -10.508 1.00 72.31 112 VAL A C 1
ATOM 854 O O . VAL A 1 112 ? -18.274 -5.786 -10.137 1.00 72.31 112 VAL A O 1
ATOM 857 N N . ALA A 1 113 ? -16.787 -6.126 -11.789 1.00 71.81 113 ALA A N 1
ATOM 858 C CA . ALA A 1 113 ? -17.786 -6.187 -12.849 1.00 71.81 113 ALA A CA 1
ATOM 859 C C . ALA A 1 113 ? -18.715 -7.402 -12.651 1.00 71.81 113 ALA A C 1
ATOM 861 O O . ALA A 1 113 ? -18.281 -8.556 -12.661 1.00 71.81 113 ALA A O 1
ATOM 862 N N . LYS A 1 114 ? -20.017 -7.147 -12.471 1.00 63.41 114 LYS A N 1
ATOM 863 C CA . LYS A 1 114 ? -21.057 -8.177 -12.305 1.00 63.41 114 LYS A CA 1
ATOM 864 C C . LYS A 1 114 ? -21.613 -8.612 -13.659 1.00 63.41 114 LYS A C 1
ATOM 866 O O . LYS A 1 114 ? -22.782 -8.402 -13.964 1.00 63.41 114 LYS A O 1
ATOM 871 N N . GLY A 1 115 ? -20.763 -9.195 -14.487 1.00 64.62 115 GLY A N 1
ATOM 872 C CA . GLY A 1 115 ? -21.167 -9.753 -15.770 1.00 64.62 115 GLY A CA 1
ATOM 873 C C . GLY A 1 115 ? -19.977 -9.907 -16.703 1.00 64.62 115 GLY A C 1
ATOM 874 O O . GLY A 1 115 ? -18.967 -9.229 -16.511 1.00 64.62 115 GLY A O 1
ATOM 875 N N . PRO A 1 116 ? -20.069 -10.787 -17.711 1.00 60.31 116 PRO A N 1
ATOM 876 C CA . PRO A 1 116 ? -19.111 -10.755 -18.798 1.00 60.31 116 PRO A CA 1
ATOM 877 C C . PRO A 1 116 ? -19.193 -9.365 -19.438 1.00 60.31 116 PRO A C 1
ATOM 879 O O . PRO A 1 116 ? -20.223 -8.993 -20.002 1.00 60.31 116 PRO A O 1
ATOM 882 N N . THR A 1 117 ? -18.113 -8.585 -19.353 1.00 55.31 117 THR A N 1
ATOM 883 C CA . THR A 1 117 ? -17.878 -7.559 -20.369 1.00 55.31 117 THR A CA 1
ATOM 884 C C . THR A 1 117 ? -17.898 -8.286 -21.704 1.00 55.31 117 THR A C 1
ATOM 886 O O . THR A 1 117 ? -17.465 -9.437 -21.778 1.00 55.31 117 THR A O 1
ATOM 889 N N . HIS A 1 118 ? -18.498 -7.688 -22.731 1.00 53.28 118 HIS A N 1
ATOM 890 C CA . HIS A 1 118 ? -18.600 -8.312 -24.043 1.00 53.28 118 HIS A CA 1
ATOM 891 C C . HIS A 1 118 ? -17.178 -8.624 -24.528 1.00 53.28 118 HIS A C 1
ATOM 893 O O . HIS A 1 118 ? -16.487 -7.760 -25.063 1.00 53.28 118 H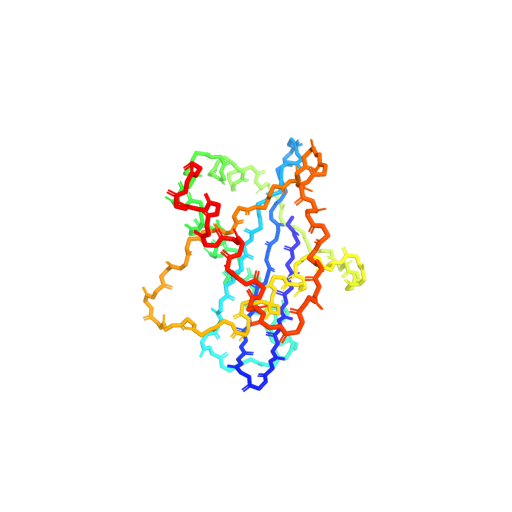IS A O 1
ATOM 899 N N . CYS A 1 119 ? -16.705 -9.847 -24.278 1.00 49.75 119 CYS A N 1
ATOM 900 C CA . CYS A 1 119 ? -15.533 -10.398 -24.916 1.00 49.75 119 CYS A CA 1
ATOM 901 C C . CYS A 1 119 ? -15.981 -10.632 -26.349 1.00 49.75 119 CYS A C 1
ATOM 903 O O . CYS A 1 119 ? -16.319 -11.754 -26.721 1.00 49.75 119 CYS A O 1
ATOM 905 N N . ASN A 1 120 ? -16.041 -9.564 -27.149 1.00 48.56 120 ASN A N 1
ATOM 906 C CA . ASN A 1 120 ? -15.857 -9.750 -28.570 1.00 48.56 120 ASN A CA 1
ATOM 907 C C . ASN A 1 120 ? -14.557 -10.525 -28.654 1.00 48.56 120 ASN A C 1
ATOM 909 O O . ASN A 1 120 ? -13.522 -10.049 -28.181 1.00 48.56 120 ASN A O 1
ATOM 913 N N . ALA A 1 121 ? -14.657 -11.772 -29.112 1.00 49.75 121 ALA A N 1
ATOM 914 C CA . ALA A 1 121 ? -13.498 -12.511 -29.539 1.00 49.75 121 ALA A CA 1
ATOM 915 C C . ALA A 1 121 ? -12.777 -11.547 -30.472 1.00 49.75 121 ALA A C 1
ATOM 917 O O . ALA A 1 121 ? -13.291 -11.220 -31.541 1.00 49.75 121 ALA A O 1
ATOM 918 N N . ILE A 1 122 ? -11.670 -10.979 -29.995 1.00 52.47 122 ILE A N 1
ATOM 919 C CA . ILE A 1 122 ? -10.773 -10.227 -30.847 1.00 52.47 122 ILE A CA 1
ATOM 920 C C . ILE A 1 122 ? -10.245 -11.324 -31.754 1.00 52.47 122 ILE A C 1
ATOM 922 O O . ILE A 1 122 ? -9.314 -12.045 -31.393 1.00 52.47 122 ILE A O 1
ATOM 926 N N . GLU A 1 123 ? -10.928 -11.552 -32.875 1.00 53.75 123 GLU A N 1
ATOM 927 C CA . GLU A 1 123 ? -10.333 -12.266 -33.979 1.00 53.75 123 GLU A CA 1
ATOM 928 C C . GLU A 1 123 ? -9.115 -11.424 -34.306 1.00 53.75 123 GLU A C 1
ATOM 930 O O . GLU A 1 123 ? -9.226 -10.323 -34.845 1.00 53.75 123 GLU A O 1
ATOM 935 N N . ALA A 1 124 ? -7.951 -11.898 -33.864 1.00 51.78 124 ALA A N 1
ATOM 936 C CA . ALA A 1 124 ? -6.666 -11.366 -34.255 1.00 51.78 124 ALA A CA 1
ATOM 937 C C . ALA A 1 124 ? -6.508 -11.649 -35.754 1.00 51.78 124 ALA A C 1
ATOM 939 O O . ALA A 1 124 ? -5.747 -12.510 -36.177 1.00 51.78 124 ALA A O 1
ATOM 940 N N . SER A 1 125 ? -7.298 -10.959 -36.572 1.00 56.81 125 SER A N 1
ATOM 941 C CA . SER A 1 125 ? -6.982 -10.739 -37.961 1.00 56.81 125 SER A CA 1
ATOM 942 C C . SER A 1 125 ? -5.759 -9.839 -37.938 1.00 56.81 125 SER A C 1
ATOM 944 O O . SER A 1 125 ? -5.810 -8.723 -37.419 1.00 56.81 125 SER A O 1
ATOM 946 N N . GLU A 1 126 ? -4.647 -10.347 -38.464 1.00 58.66 126 GLU A N 1
ATOM 947 C CA . GLU A 1 126 ? -3.309 -9.742 -38.418 1.00 58.66 126 GLU A CA 1
ATOM 948 C C . GLU A 1 126 ? -3.207 -8.320 -39.015 1.00 58.66 126 GLU A C 1
ATOM 950 O O . GLU A 1 126 ? -2.125 -7.740 -39.053 1.00 58.66 126 GLU A O 1
ATOM 955 N N . ALA A 1 127 ? -4.309 -7.726 -39.477 1.00 64.94 127 ALA A N 1
ATOM 956 C CA . ALA A 1 127 ? -4.322 -6.452 -40.182 1.00 64.94 127 ALA A CA 1
ATOM 957 C C . ALA A 1 127 ? -4.784 -5.240 -39.351 1.00 64.94 127 ALA A C 1
ATOM 959 O O . ALA A 1 127 ? -4.540 -4.114 -39.785 1.00 64.94 127 ALA A O 1
ATOM 960 N N . LYS A 1 128 ? -5.443 -5.411 -38.192 1.00 69.69 128 LYS A N 1
ATOM 961 C CA . LYS A 1 128 ? -5.981 -4.271 -37.421 1.00 69.69 128 LYS A CA 1
ATOM 962 C C . LYS A 1 128 ? -5.478 -4.217 -35.979 1.00 69.69 128 LYS A C 1
ATOM 964 O O . LYS A 1 128 ? -5.500 -5.231 -35.285 1.00 69.69 128 LYS A O 1
ATOM 969 N N . PRO A 1 129 ? -5.045 -3.038 -35.492 1.00 76.81 129 PRO A N 1
ATOM 970 C CA . PRO A 1 129 ? -4.676 -2.882 -34.093 1.00 76.81 129 PRO A CA 1
ATOM 971 C C . PRO A 1 129 ? -5.854 -3.169 -33.154 1.00 76.81 129 PRO A C 1
ATOM 973 O O . PRO A 1 129 ? -6.948 -2.647 -33.352 1.00 76.81 129 PRO A O 1
ATOM 976 N N . TRP A 1 130 ? -5.597 -3.912 -32.073 1.00 73.25 130 TRP A N 1
ATOM 977 C CA . TRP A 1 130 ? -6.583 -4.296 -31.046 1.00 73.25 130 TRP A CA 1
ATOM 978 C C . TRP A 1 130 ? -7.371 -3.120 -30.436 1.00 73.25 130 TRP A C 1
ATOM 980 O O . TRP A 1 130 ? -8.451 -3.309 -29.884 1.00 73.25 130 TRP A O 1
ATOM 990 N N . PHE A 1 131 ? -6.843 -1.894 -30.516 1.00 76.31 131 PHE A N 1
ATOM 991 C CA . PHE A 1 131 ? -7.489 -0.698 -29.978 1.00 76.31 131 PHE A CA 1
ATOM 992 C C . PHE A 1 131 ? -8.536 -0.083 -30.922 1.00 76.31 131 PHE A C 1
ATOM 994 O O . PHE A 1 131 ? -9.237 0.841 -30.505 1.00 76.31 131 PHE A O 1
ATOM 1001 N N . GLU A 1 132 ? -8.630 -0.508 -32.192 1.00 79.44 132 GLU A N 1
ATOM 1002 C CA . GLU A 1 132 ? -9.594 0.074 -33.140 1.00 79.44 132 GLU A CA 1
ATOM 1003 C C . GLU A 1 132 ? -11.039 -0.175 -32.710 1.00 79.44 132 GLU A C 1
ATOM 1005 O O . GLU A 1 132 ? -11.847 0.754 -32.736 1.00 79.44 132 GLU A O 1
ATOM 1010 N N . ASP A 1 133 ? -11.351 -1.381 -32.240 1.00 75.88 133 ASP A N 1
ATOM 1011 C CA . ASP A 1 133 ? -12.695 -1.730 -31.776 1.00 75.88 133 ASP A CA 1
ATOM 1012 C C . ASP A 1 133 ? -13.084 -0.934 -30.525 1.00 75.88 133 ASP A C 1
ATOM 1014 O O . ASP A 1 133 ? -14.191 -0.403 -30.440 1.00 75.88 133 ASP A O 1
ATOM 1018 N N . ILE A 1 134 ? -12.136 -0.745 -29.601 1.00 79.31 134 ILE A N 1
ATOM 1019 C CA . ILE A 1 134 ? -12.312 0.096 -28.407 1.00 79.31 134 ILE A CA 1
ATOM 1020 C C . ILE A 1 134 ? -12.559 1.551 -28.815 1.00 79.31 134 ILE A C 1
ATOM 1022 O O . ILE A 1 134 ? -13.480 2.199 -28.323 1.00 79.31 134 ILE A O 1
ATOM 1026 N N . ARG A 1 135 ? -11.758 2.077 -29.748 1.00 78.94 135 ARG A N 1
ATOM 1027 C CA . ARG A 1 135 ? -11.901 3.447 -30.254 1.00 78.94 135 ARG A CA 1
ATOM 1028 C C . ARG A 1 135 ? -13.259 3.665 -30.919 1.00 78.94 135 ARG A C 1
ATOM 1030 O O . ARG A 1 135 ? -13.835 4.737 -30.757 1.00 78.94 135 ARG A O 1
ATOM 1037 N N . ASN A 1 136 ? -13.741 2.694 -31.688 1.00 80.25 136 ASN A N 1
ATOM 1038 C CA . ASN A 1 136 ? -15.036 2.782 -32.354 1.00 80.25 136 ASN A CA 1
ATOM 1039 C C . ASN A 1 136 ? -16.173 2.754 -31.334 1.00 80.25 136 ASN A C 1
ATOM 1041 O O . ASN A 1 136 ? -17.021 3.639 -31.379 1.00 80.25 136 ASN A O 1
ATOM 1045 N N . PHE A 1 137 ? -16.122 1.837 -30.364 1.00 78.06 137 PHE A N 1
ATOM 1046 C CA . PHE A 1 137 ? -17.082 1.788 -29.263 1.00 78.06 137 PHE A CA 1
ATOM 1047 C C . PHE A 1 137 ? -17.178 3.130 -28.523 1.00 78.06 137 PHE A C 1
ATOM 1049 O O . PHE A 1 137 ? -18.269 3.658 -28.368 1.00 78.06 137 PHE A O 1
ATOM 1056 N N . LEU A 1 138 ? -16.045 3.742 -28.162 1.00 80.19 138 LEU A N 1
ATOM 1057 C CA . LEU A 1 138 ? -16.017 5.044 -27.478 1.00 80.19 138 LEU A CA 1
ATOM 1058 C C . LEU A 1 138 ? -16.537 6.219 -28.326 1.00 80.19 138 LEU A C 1
ATOM 1060 O O . LEU A 1 138 ? -16.853 7.271 -27.780 1.00 80.19 138 LEU A O 1
ATOM 1064 N N . ARG A 1 139 ? -16.568 6.087 -29.657 1.00 79.06 139 ARG A N 1
ATOM 1065 C CA . ARG A 1 139 ? -17.078 7.126 -30.568 1.00 79.06 139 ARG A CA 1
ATOM 1066 C C . ARG A 1 139 ? -18.570 6.998 -30.848 1.00 79.06 139 ARG A C 1
ATOM 1068 O O . ARG A 1 139 ? -19.187 7.995 -31.209 1.00 79.06 139 ARG A O 1
ATOM 1075 N N . THR A 1 140 ? -19.107 5.782 -30.787 1.00 78.06 140 THR A N 1
ATOM 1076 C CA . THR A 1 140 ? -20.490 5.476 -31.185 1.00 78.06 140 THR A CA 1
ATOM 1077 C C . THR A 1 140 ? -21.396 5.082 -30.022 1.00 78.06 140 THR A C 1
ATOM 1079 O O . THR A 1 140 ? -22.600 4.970 -30.239 1.00 78.06 140 THR A O 1
ATOM 1082 N N . GLY A 1 141 ? -20.822 4.801 -28.850 1.00 54.12 141 GLY A N 1
ATOM 1083 C CA . GLY A 1 141 ? -21.524 4.464 -27.610 1.00 54.12 141 GLY A CA 1
ATOM 1084 C C . GLY A 1 141 ? -21.967 5.683 -26.821 1.00 54.12 141 GLY A C 1
ATOM 1085 O O . GLY A 1 141 ? -21.242 6.703 -26.850 1.00 54.12 141 GLY A O 1
#

pLDDT: mean 71.77, std 12.58, range [44.28, 93.31]

Foldseek 3Di:
DFKAKDQDPQAIKIWDWDADPVGDTFIFIATDPDDDDRVCRGPVVVVVRVVRVVVLCVVVVPPVVVVVVPPPDDDDDDDPCVRRVRNVVSGVVNGNDPDDPPDDDRGDDDDDDPDDDPPPVPPPPVPDDPCPVVVVVVVPD